Protein AF-A0A2K0WAN9-F1 (afdb_monomer_lite)

Structure (mmCIF, N/CA/C/O backbone):
data_AF-A0A2K0WAN9-F1
#
_entry.id   AF-A0A2K0WAN9-F1
#
loop_
_atom_site.group_PDB
_atom_site.id
_atom_site.type_symbol
_atom_site.label_atom_id
_atom_site.label_alt_id
_atom_site.label_comp_id
_atom_site.label_asym_id
_atom_site.label_entity_id
_atom_site.label_seq_id
_atom_site.pdbx_PDB_ins_code
_atom_site.Cartn_x
_atom_site.Cartn_y
_atom_site.Cartn_z
_atom_site.occupancy
_atom_site.B_iso_or_equiv
_atom_site.auth_seq_id
_atom_site.auth_comp_id
_atom_site.auth_asym_id
_atom_site.auth_atom_id
_atom_site.pdbx_PDB_model_num
ATOM 1 N N . MET A 1 1 ? -29.614 23.435 -4.189 1.00 46.56 1 MET A N 1
ATOM 2 C CA . MET A 1 1 ? -28.588 23.016 -5.167 1.00 46.56 1 MET A CA 1
ATOM 3 C C . MET A 1 1 ? -29.172 21.844 -5.940 1.00 46.56 1 MET A C 1
ATOM 5 O O . MET A 1 1 ? -29.608 20.893 -5.301 1.00 46.56 1 MET A O 1
ATOM 9 N N . ALA A 1 2 ? -29.361 21.981 -7.253 1.00 45.72 2 ALA A N 1
ATOM 10 C CA . ALA A 1 2 ? -30.144 21.031 -8.043 1.00 45.72 2 ALA A CA 1
ATOM 11 C C . ALA A 1 2 ? -29.343 19.739 -8.319 1.00 45.72 2 ALA A C 1
ATOM 13 O O . ALA A 1 2 ? -28.130 19.804 -8.522 1.00 45.72 2 ALA A O 1
ATOM 14 N N . PRO A 1 3 ? -29.991 18.561 -8.367 1.00 55.22 3 PRO A N 1
ATOM 15 C CA . PRO A 1 3 ? -29.319 17.275 -8.600 1.00 55.22 3 PRO A CA 1
ATOM 16 C C . PRO A 1 3 ? -28.603 17.172 -9.965 1.00 55.22 3 PRO A C 1
ATOM 18 O O . PRO A 1 3 ? -27.765 16.292 -10.154 1.00 55.22 3 PRO A O 1
ATOM 21 N N . SER A 1 4 ? -28.878 18.088 -10.901 1.00 55.62 4 SER A N 1
ATOM 22 C CA . SER A 1 4 ? -28.223 18.199 -12.212 1.00 55.62 4 SER A CA 1
ATOM 23 C C . SER A 1 4 ? -26.768 18.687 -12.155 1.00 55.62 4 SER A C 1
ATOM 25 O O . SER A 1 4 ? -25.972 18.335 -13.030 1.00 55.62 4 SER A O 1
ATOM 27 N N . ASP A 1 5 ? -26.393 19.453 -11.127 1.00 53.62 5 ASP A N 1
ATOM 28 C CA . ASP A 1 5 ? -25.057 20.063 -11.037 1.00 53.62 5 ASP A CA 1
ATOM 29 C C . ASP A 1 5 ? -23.992 19.060 -10.567 1.00 53.62 5 ASP A C 1
ATOM 31 O O . ASP A 1 5 ? -22.865 19.055 -11.066 1.00 53.62 5 ASP A O 1
ATOM 35 N N . LEU A 1 6 ? -24.362 18.131 -9.678 1.00 53.59 6 LEU A N 1
ATOM 36 C CA . LEU A 1 6 ? -23.465 17.082 -9.175 1.00 53.59 6 LEU A CA 1
ATOM 37 C C . LEU A 1 6 ? -23.109 16.055 -10.261 1.00 53.59 6 LEU A C 1
ATOM 39 O O . LEU A 1 6 ? -21.948 15.666 -10.397 1.00 53.59 6 LEU A O 1
ATOM 43 N N . ALA A 1 7 ? -24.082 15.644 -11.078 1.00 53.84 7 ALA A N 1
ATOM 44 C CA . ALA A 1 7 ? -23.855 14.689 -12.165 1.00 53.84 7 ALA A CA 1
ATOM 45 C C . ALA A 1 7 ? -22.954 15.264 -13.276 1.00 53.84 7 ALA A C 1
ATOM 47 O O . ALA A 1 7 ? -22.125 14.551 -13.848 1.00 53.84 7 ALA A O 1
ATOM 48 N N . THR A 1 8 ? -23.087 16.562 -13.553 1.00 50.47 8 THR A N 1
ATOM 49 C CA . THR A 1 8 ? -22.289 17.271 -14.561 1.00 50.47 8 THR A CA 1
ATOM 50 C C . THR A 1 8 ? -20.847 17.476 -14.084 1.00 50.47 8 THR A C 1
ATOM 52 O O . THR A 1 8 ? -19.911 17.191 -14.833 1.00 50.47 8 THR A O 1
ATOM 55 N N . ALA A 1 9 ? -20.642 17.844 -12.813 1.00 53.84 9 ALA A N 1
ATOM 56 C CA . ALA A 1 9 ? -19.310 17.974 -12.214 1.00 53.84 9 ALA A CA 1
ATOM 57 C C . ALA A 1 9 ? -18.534 16.638 -12.165 1.00 53.84 9 ALA A C 1
ATOM 59 O O . ALA A 1 9 ? -17.348 16.593 -12.499 1.00 53.84 9 ALA A O 1
ATOM 60 N N . HIS A 1 10 ? -19.205 15.527 -11.830 1.00 52.28 10 HIS A N 1
ATOM 61 C CA . HIS A 1 10 ? -18.598 14.188 -11.850 1.00 52.28 10 HIS A CA 1
ATOM 62 C C . HIS A 1 10 ? -18.235 13.699 -13.263 1.00 52.28 10 HIS A C 1
ATOM 64 O O . HIS A 1 10 ? -17.261 12.961 -13.432 1.00 52.28 10 HIS A O 1
ATOM 70 N N . ARG A 1 11 ? -18.996 14.098 -14.291 1.00 51.25 11 ARG A N 1
ATOM 71 C CA . ARG A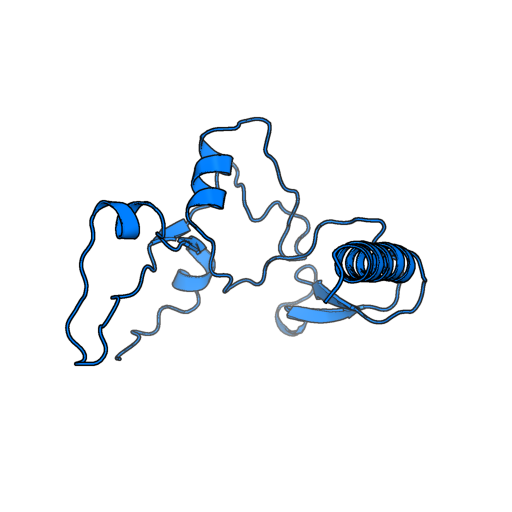 1 11 ? -18.663 13.789 -15.692 1.00 51.25 11 ARG A CA 1
ATOM 72 C C . ARG A 1 11 ? -17.442 14.568 -16.173 1.00 51.25 11 ARG A C 1
ATOM 74 O O . ARG A 1 11 ? -16.574 13.967 -16.801 1.00 51.25 11 ARG A O 1
ATOM 81 N N . PHE A 1 12 ? -17.336 15.855 -15.838 1.00 56.56 12 PHE A N 1
ATOM 82 C CA . PHE A 1 12 ? -16.170 16.668 -16.199 1.00 56.56 12 PHE A CA 1
ATOM 83 C C . PHE A 1 12 ? -14.874 16.140 -15.577 1.00 56.56 12 PHE A C 1
ATOM 85 O O . PHE A 1 12 ? -13.871 16.033 -16.278 1.00 56.56 12 PHE A O 1
ATOM 92 N N . SER A 1 13 ? -14.889 15.743 -14.302 1.00 62.38 13 SER A N 1
ATOM 93 C CA . SER A 1 13 ? -13.684 15.244 -13.625 1.00 62.38 13 SER A CA 1
ATOM 94 C C . SER A 1 13 ? -13.184 13.914 -14.193 1.00 62.38 13 SER A C 1
ATOM 96 O O . SER A 1 13 ? -11.980 13.735 -14.373 1.00 62.38 13 SER A O 1
ATOM 98 N N . ARG A 1 14 ? -14.091 12.993 -14.543 1.00 66.81 14 ARG A N 1
ATOM 99 C CA . ARG A 1 14 ? -13.711 11.707 -15.139 1.00 66.81 14 ARG A CA 1
ATOM 100 C C . ARG A 1 14 ? -13.208 11.872 -16.571 1.00 66.81 14 ARG A C 1
ATOM 102 O O . ARG A 1 14 ? -12.167 11.322 -16.902 1.00 66.81 14 ARG A O 1
ATOM 109 N N . SER A 1 15 ? -13.900 12.652 -17.403 1.00 70.88 15 SER A N 1
ATOM 110 C CA . SER A 1 15 ? -13.474 12.918 -18.785 1.00 70.88 15 SER A CA 1
ATOM 111 C C . SER A 1 15 ? -12.151 13.683 -18.858 1.00 70.88 15 SER A C 1
ATOM 113 O O . SER A 1 15 ? -11.334 13.399 -19.731 1.00 70.88 15 SER A O 1
ATOM 115 N N . LEU A 1 16 ? -11.907 14.607 -17.926 1.00 78.81 16 LEU A N 1
ATOM 116 C CA . LEU A 1 16 ? -10.638 15.322 -17.831 1.00 78.81 16 LEU A CA 1
ATOM 117 C C . LEU A 1 16 ? -9.497 14.395 -17.406 1.00 78.81 16 LEU A C 1
ATOM 119 O O . LEU A 1 16 ? -8.437 14.427 -18.027 1.00 78.81 16 LEU A O 1
ATOM 123 N N . TRP A 1 17 ? -9.714 13.537 -16.403 1.00 74.00 17 TRP A N 1
ATOM 124 C CA . TRP A 1 17 ? -8.691 12.565 -16.018 1.00 74.00 17 TRP A CA 1
ATOM 125 C C . TRP A 1 17 ? -8.353 11.609 -17.145 1.00 74.00 17 TRP A C 1
ATOM 127 O O . TRP A 1 17 ? -7.183 11.393 -17.446 1.00 74.00 17 TRP A O 1
ATOM 137 N N . ASN A 1 18 ? -9.387 11.129 -17.823 1.00 76.25 18 ASN A N 1
ATOM 138 C CA . ASN A 1 18 ? -9.260 10.279 -18.987 1.00 76.25 18 ASN A CA 1
ATOM 139 C C . ASN A 1 18 ? -8.400 10.918 -20.089 1.00 76.25 18 ASN A C 1
ATOM 141 O O . ASN A 1 18 ? -7.551 10.257 -20.679 1.00 76.25 18 ASN A O 1
ATOM 145 N N . LEU A 1 19 ? -8.593 12.215 -20.340 1.00 80.31 19 LEU A N 1
ATOM 146 C CA . LEU A 1 19 ? -7.805 12.969 -21.309 1.00 80.31 19 LEU A CA 1
ATOM 147 C C . LEU A 1 19 ? -6.344 13.116 -20.856 1.00 80.31 19 LEU A C 1
ATOM 149 O O . LEU A 1 19 ? -5.432 12.817 -21.625 1.00 80.31 19 LEU A O 1
ATOM 153 N N . ILE A 1 20 ? -6.115 13.506 -19.599 1.00 77.50 20 ILE A N 1
ATOM 154 C CA . ILE A 1 20 ? -4.770 13.685 -19.029 1.00 77.50 20 ILE A CA 1
ATOM 155 C C . ILE A 1 20 ? -3.960 12.378 -19.055 1.00 77.50 20 ILE A C 1
ATOM 157 O O . ILE A 1 20 ? -2.752 12.416 -19.270 1.00 77.50 20 ILE A O 1
ATOM 161 N N . GLU A 1 21 ? -4.601 11.214 -18.908 1.00 77.00 21 GLU A N 1
ATOM 162 C CA . GLU A 1 21 ? -3.911 9.919 -18.995 1.00 77.00 21 GLU A CA 1
ATOM 163 C C . GLU A 1 21 ? -3.418 9.546 -20.399 1.00 77.00 21 GLU A C 1
ATOM 165 O O . GLU A 1 21 ? -2.566 8.660 -20.512 1.00 77.00 21 GLU A O 1
ATOM 170 N N . THR A 1 22 ? -3.933 10.205 -21.443 1.00 78.12 22 THR A N 1
ATOM 171 C CA . THR A 1 22 ? -3.634 9.914 -22.859 1.00 78.12 22 THR A CA 1
ATOM 172 C C . THR A 1 22 ? -2.740 10.956 -23.530 1.00 78.12 22 THR A C 1
ATOM 174 O O . THR A 1 22 ? -2.160 10.676 -24.579 1.00 78.12 22 THR A O 1
ATOM 177 N N . LEU A 1 23 ? -2.594 12.144 -22.938 1.00 79.44 23 LEU A N 1
ATOM 178 C CA . LEU A 1 23 ? -1.785 13.219 -23.505 1.00 79.44 23 LEU A CA 1
ATOM 179 C C . LEU A 1 23 ? -0.287 13.000 -23.208 1.00 79.44 23 LEU A C 1
ATOM 181 O O . LEU A 1 23 ? 0.102 12.939 -22.037 1.00 79.44 23 LEU A O 1
ATOM 185 N N . PRO A 1 24 ? 0.577 12.900 -24.238 1.00 77.25 24 PRO A N 1
ATOM 186 C CA . PRO A 1 24 ? 2.017 12.769 -24.040 1.00 77.25 24 PRO A CA 1
ATOM 187 C C . PRO A 1 24 ? 2.609 14.056 -23.452 1.00 77.25 24 PRO A C 1
ATOM 189 O O . PRO A 1 24 ? 2.134 15.158 -23.725 1.00 77.25 24 PRO A O 1
ATOM 192 N N . GLY A 1 25 ? 3.669 13.927 -22.653 1.00 74.25 25 GLY A N 1
ATOM 193 C CA . GLY A 1 25 ? 4.406 15.075 -22.116 1.00 74.25 25 GLY A CA 1
ATOM 194 C C . GLY A 1 25 ? 3.808 15.742 -20.872 1.00 74.25 25 GLY A C 1
ATOM 195 O O . GLY A 1 25 ? 4.481 16.593 -20.285 1.00 74.25 25 GLY A O 1
ATOM 196 N N . ILE A 1 26 ? 2.608 15.356 -20.415 1.00 80.06 26 ILE A N 1
ATOM 197 C CA . ILE A 1 26 ? 2.111 15.799 -19.104 1.00 80.06 26 ILE A CA 1
ATOM 198 C C . ILE A 1 26 ? 2.969 15.139 -18.015 1.00 80.06 26 ILE A C 1
ATOM 200 O O . ILE A 1 26 ? 3.038 13.906 -17.966 1.00 80.06 26 ILE A O 1
ATOM 204 N N . PRO A 1 27 ? 3.632 15.926 -17.145 1.00 80.88 27 PRO A N 1
ATOM 205 C CA . PRO A 1 27 ? 4.454 15.369 -16.088 1.00 80.88 27 PRO A CA 1
ATOM 206 C C . PRO A 1 27 ? 3.594 14.624 -15.072 1.00 80.88 27 PRO A C 1
ATOM 208 O O . PRO A 1 27 ? 2.560 15.122 -14.626 1.00 80.88 27 PRO A O 1
ATOM 211 N N . ARG A 1 28 ? 4.065 13.452 -14.664 1.00 80.75 28 ARG A N 1
ATOM 212 C CA . ARG A 1 28 ? 3.480 12.673 -13.576 1.00 80.75 28 ARG A CA 1
ATOM 213 C C . ARG A 1 28 ? 4.571 12.112 -12.683 1.00 80.75 28 ARG A C 1
ATOM 215 O O . ARG A 1 28 ? 5.693 11.910 -13.132 1.00 80.75 28 ARG A O 1
ATOM 222 N N . TRP A 1 29 ? 4.225 11.883 -11.426 1.00 83.19 29 TRP A N 1
ATOM 223 C CA . TRP A 1 29 ? 5.103 11.201 -10.491 1.00 83.19 29 TRP A CA 1
ATOM 224 C C . TRP A 1 29 ? 4.935 9.697 -10.669 1.00 83.19 29 TRP A C 1
ATOM 226 O O . TRP A 1 29 ? 3.826 9.180 -10.528 1.00 83.19 29 TRP A O 1
ATOM 236 N N . GLU A 1 30 ? 6.026 9.021 -11.002 1.00 81.50 30 GLU A N 1
ATOM 237 C CA . GLU A 1 30 ? 6.108 7.562 -11.028 1.00 81.50 30 GLU A CA 1
ATOM 238 C C . GLU A 1 30 ? 7.136 7.115 -10.002 1.00 81.50 30 GLU A C 1
ATOM 240 O O . GLU A 1 30 ? 8.117 7.818 -9.750 1.00 81.50 30 GLU A O 1
ATOM 245 N N . LEU A 1 31 ? 6.883 5.974 -9.371 1.00 81.12 31 LEU A N 1
ATOM 246 C CA . LEU A 1 31 ? 7.880 5.352 -8.522 1.00 81.12 31 LEU A CA 1
ATOM 247 C C . LEU A 1 31 ? 8.804 4.570 -9.460 1.00 81.12 31 LEU A C 1
ATOM 249 O O . LEU A 1 31 ? 8.314 3.791 -10.271 1.00 81.12 31 LEU A O 1
ATOM 253 N N . ASN A 1 32 ? 10.114 4.795 -9.404 1.00 75.31 32 ASN A N 1
ATOM 254 C CA . ASN A 1 32 ? 11.074 4.036 -10.200 1.00 75.31 32 ASN A CA 1
ATOM 255 C C . ASN A 1 32 ? 12.089 3.369 -9.281 1.00 75.31 32 ASN A C 1
ATOM 257 O O . ASN A 1 32 ? 12.946 4.027 -8.697 1.00 75.31 32 ASN A O 1
ATOM 261 N N . ASP A 1 33 ? 11.980 2.047 -9.177 1.00 70.88 33 ASP A N 1
ATOM 262 C CA . ASP A 1 33 ? 12.839 1.223 -8.329 1.00 70.88 33 ASP A CA 1
ATOM 263 C C . ASP A 1 33 ? 13.743 0.285 -9.146 1.00 70.88 33 ASP A C 1
ATOM 265 O O . ASP A 1 33 ? 14.468 -0.534 -8.584 1.00 70.88 33 ASP A O 1
ATOM 269 N N . SER A 1 34 ? 13.732 0.428 -10.475 1.00 67.56 34 SER A N 1
ATOM 270 C CA . SER A 1 34 ? 14.576 -0.341 -11.400 1.00 67.56 34 SER A CA 1
ATOM 271 C C . SER A 1 34 ? 16.015 0.189 -11.517 1.00 67.56 34 SER A C 1
ATOM 273 O O . SER A 1 34 ? 16.848 -0.426 -12.184 1.00 67.56 34 SER A O 1
ATOM 275 N N . LYS A 1 35 ? 16.315 1.334 -10.888 1.00 64.38 35 LYS A N 1
ATOM 276 C CA . LYS A 1 35 ? 17.611 2.029 -10.946 1.00 64.38 35 LYS A CA 1
ATOM 277 C C . LYS A 1 35 ? 18.466 1.755 -9.697 1.00 64.38 35 LYS A C 1
ATOM 279 O O . LYS A 1 35 ? 18.004 1.144 -8.735 1.00 64.38 35 LYS A O 1
ATOM 284 N N . GLU A 1 36 ? 19.733 2.183 -9.726 1.00 70.88 36 GLU A N 1
ATOM 285 C CA . GLU A 1 36 ? 20.656 2.083 -8.582 1.00 70.88 36 GLU A CA 1
ATOM 286 C C . GLU A 1 36 ? 20.046 2.687 -7.302 1.00 70.88 36 GLU A C 1
ATOM 288 O O . GLU A 1 36 ? 19.211 3.582 -7.378 1.00 70.88 36 GLU A O 1
ATOM 293 N N . GLU A 1 37 ? 20.489 2.247 -6.115 1.00 65.06 37 GLU A N 1
ATOM 294 C CA . GLU A 1 37 ? 19.903 2.651 -4.818 1.00 65.06 37 GLU A CA 1
ATOM 295 C C . GLU A 1 37 ? 19.760 4.173 -4.644 1.00 65.06 37 GLU A C 1
ATOM 297 O O . GLU A 1 37 ? 18.799 4.646 -4.045 1.00 65.06 37 GLU A O 1
ATOM 302 N N . LYS A 1 38 ? 20.703 4.939 -5.204 1.00 67.81 38 LYS A N 1
ATOM 303 C CA . LYS A 1 38 ? 20.735 6.409 -5.170 1.00 67.81 38 LYS A CA 1
ATOM 304 C C . LYS A 1 38 ? 19.627 7.081 -5.996 1.00 67.81 38 LYS A C 1
ATOM 306 O O . LYS A 1 38 ? 19.313 8.238 -5.743 1.00 67.81 38 LYS A O 1
ATOM 311 N N . ASP A 1 39 ? 19.068 6.363 -6.967 1.00 66.38 39 ASP A N 1
ATOM 312 C CA . ASP A 1 39 ? 18.086 6.842 -7.943 1.00 66.38 39 ASP A CA 1
ATOM 313 C C . ASP A 1 39 ? 16.689 6.234 -7.707 1.00 66.38 39 ASP A C 1
ATOM 315 O O . ASP A 1 39 ? 15.773 6.467 -8.497 1.00 66.38 39 ASP A O 1
ATOM 319 N N . LYS A 1 40 ? 16.517 5.451 -6.631 1.00 72.50 40 LYS A N 1
ATOM 320 C CA . LYS A 1 40 ? 15.221 4.898 -6.229 1.00 72.50 40 LYS A CA 1
ATOM 321 C C . LYS A 1 40 ? 14.301 5.987 -5.700 1.00 72.50 40 LYS A C 1
ATOM 323 O O . LYS A 1 40 ? 14.697 6.807 -4.871 1.00 72.50 40 LYS A O 1
ATOM 328 N N . GLY A 1 41 ? 13.035 5.928 -6.094 1.00 77.00 41 GLY A N 1
ATOM 329 C CA . GLY A 1 41 ? 11.996 6.783 -5.533 1.00 77.00 41 GLY A CA 1
ATOM 330 C C . GLY A 1 41 ? 11.133 7.462 -6.583 1.00 77.00 41 GLY A C 1
ATOM 331 O O . GLY A 1 41 ? 10.996 6.998 -7.713 1.00 77.00 41 GLY A O 1
ATOM 332 N N . TRP A 1 42 ? 10.471 8.535 -6.160 1.00 84.12 42 TRP A N 1
ATOM 333 C CA . TRP A 1 42 ? 9.546 9.275 -7.005 1.00 84.12 42 TRP A CA 1
ATOM 334 C C . TRP A 1 42 ? 10.312 10.104 -8.029 1.00 84.12 42 TRP A C 1
ATOM 336 O O . TRP A 1 42 ? 11.090 10.985 -7.663 1.00 84.12 42 TRP A O 1
ATOM 346 N N . GLU A 1 43 ? 10.044 9.867 -9.307 1.00 84.00 43 GLU A N 1
ATOM 347 C CA . GLU A 1 43 ? 10.608 10.638 -10.406 1.00 84.00 43 GLU A CA 1
ATOM 348 C C . GLU A 1 43 ? 9.524 11.327 -11.232 1.00 84.00 43 GLU A C 1
ATOM 350 O O . GLU A 1 43 ? 8.391 10.854 -11.362 1.00 84.00 43 GLU A O 1
ATOM 355 N N . LEU A 1 44 ? 9.883 12.480 -11.801 1.00 84.38 44 LEU A N 1
ATOM 356 C CA . LEU A 1 44 ? 9.016 13.197 -12.722 1.00 84.38 44 LEU A CA 1
ATOM 357 C C . LEU A 1 44 ? 9.120 12.563 -14.112 1.00 84.38 44 LEU A C 1
ATOM 359 O O . LEU A 1 44 ? 10.038 12.856 -14.878 1.00 84.38 44 LEU A O 1
ATOM 363 N N . TYR A 1 45 ? 8.147 11.733 -14.459 1.00 79.94 45 TYR A N 1
ATOM 364 C CA . TYR A 1 45 ? 8.071 11.080 -15.754 1.00 79.94 45 TYR A CA 1
ATOM 365 C C . TYR A 1 45 ? 7.246 11.910 -16.749 1.00 79.94 45 TYR A C 1
ATOM 367 O O . TYR A 1 45 ? 6.145 12.373 -16.446 1.00 79.94 45 TYR A O 1
ATOM 375 N N . ARG A 1 46 ? 7.779 12.104 -17.963 1.00 79.44 46 ARG A N 1
ATOM 376 C CA . ARG A 1 46 ? 7.141 12.862 -19.066 1.00 79.44 46 ARG A CA 1
ATOM 377 C C . ARG A 1 46 ? 7.054 12.078 -20.379 1.00 79.44 46 ARG A C 1
ATOM 379 O O . ARG A 1 46 ? 6.768 12.665 -21.418 1.00 79.44 46 ARG A O 1
ATOM 386 N N . GLY A 1 47 ? 7.363 10.784 -20.344 1.00 77.00 47 GLY A N 1
ATOM 387 C CA . GLY A 1 47 ? 7.412 9.936 -21.531 1.00 77.00 47 GLY A CA 1
ATOM 388 C C . GLY A 1 47 ? 6.023 9.533 -22.031 1.00 77.00 47 GLY A C 1
ATOM 389 O O . GLY A 1 47 ? 5.145 10.368 -22.249 1.00 77.00 47 GLY A O 1
ATOM 390 N N . MET A 1 48 ? 5.821 8.232 -22.232 1.00 78.50 48 MET A N 1
ATOM 391 C CA . MET A 1 48 ? 4.579 7.703 -22.797 1.00 78.50 48 MET A CA 1
ATOM 392 C C . MET A 1 48 ? 3.385 7.921 -21.864 1.00 78.50 48 MET A C 1
ATOM 394 O O . MET A 1 48 ? 3.559 7.840 -20.651 1.00 78.50 48 MET A O 1
ATOM 398 N N . PRO A 1 49 ? 2.169 8.166 -22.378 1.00 77.50 49 PRO A N 1
ATOM 399 C CA . PRO A 1 49 ? 0.962 8.245 -21.553 1.00 77.50 49 PRO A CA 1
ATOM 400 C C . PRO A 1 49 ? 0.753 6.983 -20.695 1.00 77.50 49 PRO A C 1
ATOM 402 O O . PRO A 1 49 ? 1.275 5.917 -21.014 1.00 77.50 49 PRO A O 1
ATOM 405 N N . ASN A 1 50 ? 0.002 7.093 -19.594 1.00 74.00 50 ASN A N 1
ATOM 406 C CA . ASN A 1 50 ? -0.192 5.969 -18.665 1.00 74.00 50 ASN A CA 1
ATOM 407 C C . ASN A 1 50 ? -1.147 4.898 -19.215 1.00 74.00 50 ASN A C 1
ATOM 409 O O . ASN A 1 50 ? -1.095 3.762 -18.762 1.00 74.00 50 ASN A O 1
ATOM 413 N N . TRP A 1 51 ? -2.024 5.245 -20.165 1.00 77.44 51 TRP A N 1
ATOM 414 C CA . TRP A 1 51 ? -2.955 4.303 -20.806 1.00 77.44 51 TRP A CA 1
ATOM 415 C C . TRP A 1 51 ? -3.744 3.430 -19.815 1.00 77.44 51 TRP A C 1
ATOM 417 O O . TRP A 1 51 ? -3.854 2.220 -20.010 1.00 77.44 51 TRP A O 1
ATOM 427 N N . TRP A 1 52 ? -4.288 4.016 -18.740 1.00 73.81 52 TRP A N 1
ATOM 428 C CA . TRP A 1 52 ? -5.001 3.268 -17.687 1.00 73.81 52 TRP A CA 1
ATOM 429 C C . TRP A 1 52 ? -4.134 2.279 -16.900 1.00 73.81 52 TRP A C 1
ATOM 431 O O . TRP A 1 52 ? -4.653 1.401 -16.205 1.00 73.81 52 TRP A O 1
ATOM 441 N N . GLY A 1 53 ? -2.813 2.418 -17.000 1.00 72.38 53 GLY A N 1
ATOM 442 C CA . GLY A 1 53 ? -1.830 1.696 -16.212 1.00 72.38 53 GLY A CA 1
ATOM 443 C C . GLY A 1 53 ? -2.076 1.852 -14.715 1.00 72.38 53 GLY A C 1
ATOM 444 O O . GLY A 1 53 ? -2.644 2.839 -14.233 1.00 72.38 53 GLY A O 1
ATOM 445 N N . ARG A 1 54 ? -1.671 0.833 -13.962 1.00 75.38 54 ARG A N 1
ATOM 446 C CA . ARG A 1 54 ? -1.910 0.772 -12.520 1.00 75.38 54 ARG A CA 1
ATOM 447 C C . ARG A 1 54 ? -0.935 1.712 -11.829 1.00 75.38 54 ARG A C 1
ATOM 449 O O . ARG A 1 54 ? 0.233 1.758 -12.185 1.00 75.38 54 ARG A O 1
ATOM 456 N N . ARG A 1 55 ? -1.435 2.485 -10.869 1.00 73.44 55 ARG A N 1
ATOM 457 C CA . ARG A 1 55 ? -0.625 3.471 -10.147 1.00 73.44 55 ARG A CA 1
ATOM 458 C C . ARG A 1 55 ? 0.223 2.797 -9.087 1.00 73.44 55 ARG A C 1
ATOM 460 O O . ARG A 1 55 ? -0.274 1.923 -8.384 1.00 73.44 55 ARG A O 1
ATOM 467 N N . ASP A 1 56 ? 1.458 3.234 -8.923 1.00 76.06 56 ASP A N 1
ATOM 468 C CA . ASP A 1 56 ? 2.298 2.699 -7.862 1.00 76.06 56 ASP A CA 1
ATOM 469 C C . ASP A 1 56 ? 1.769 3.066 -6.480 1.00 76.06 56 ASP A C 1
ATOM 471 O O . ASP A 1 56 ? 1.280 4.170 -6.231 1.00 76.06 56 ASP A O 1
ATOM 475 N N . ILE A 1 57 ? 1.855 2.092 -5.579 1.00 81.50 57 ILE A N 1
ATOM 476 C CA . ILE A 1 57 ? 1.577 2.275 -4.161 1.00 81.50 57 ILE A CA 1
ATOM 477 C C . ILE A 1 57 ? 2.900 2.720 -3.512 1.00 81.50 57 ILE A C 1
ATOM 479 O O . ILE A 1 57 ? 3.940 2.131 -3.800 1.00 81.50 57 ILE A O 1
ATOM 483 N N . PRO A 1 58 ? 2.919 3.771 -2.675 1.00 79.19 58 PRO A N 1
ATOM 484 C CA . PRO A 1 58 ? 4.138 4.156 -1.974 1.00 79.19 58 PRO A CA 1
ATOM 485 C C . PRO A 1 58 ? 4.571 3.069 -0.980 1.00 79.19 58 PRO A C 1
ATOM 487 O O . PRO A 1 58 ? 3.732 2.417 -0.366 1.00 79.19 58 PRO A O 1
ATOM 490 N N . ARG A 1 59 ? 5.882 2.935 -0.737 1.00 76.44 59 ARG A N 1
ATOM 491 C CA . ARG A 1 59 ? 6.448 1.920 0.179 1.00 76.44 59 ARG A CA 1
ATOM 492 C C . ARG A 1 59 ? 5.879 1.993 1.604 1.00 76.44 59 ARG A C 1
ATOM 494 O O . ARG A 1 59 ? 5.648 0.971 2.231 1.00 76.44 59 ARG A O 1
ATOM 501 N N . GLY A 1 60 ? 5.575 3.199 2.082 1.00 78.88 60 GLY A N 1
ATOM 502 C CA . GLY A 1 60 ? 4.930 3.444 3.377 1.00 78.88 60 GLY A CA 1
ATOM 503 C C . GLY A 1 60 ? 3.410 3.569 3.305 1.00 78.88 60 GLY A C 1
ATOM 504 O O . GLY A 1 60 ? 2.814 4.221 4.163 1.00 78.88 60 GLY A O 1
ATOM 505 N N . ALA A 1 61 ? 2.765 3.028 2.271 1.00 85.69 61 ALA A N 1
ATOM 506 C CA . ALA A 1 61 ? 1.319 3.103 2.158 1.00 85.69 61 ALA A CA 1
ATOM 507 C C . ALA A 1 61 ? 0.634 2.397 3.323 1.00 85.69 61 ALA A C 1
ATOM 509 O O . ALA A 1 61 ? 1.085 1.377 3.846 1.00 85.69 61 ALA A O 1
ATOM 510 N N . VAL A 1 62 ? -0.496 2.975 3.688 1.00 90.62 62 VAL A N 1
ATOM 511 C CA . VAL A 1 62 ? -1.380 2.485 4.722 1.00 90.62 62 VAL A CA 1
ATOM 512 C C . VAL A 1 62 ? -2.609 1.920 4.015 1.00 90.62 62 VAL A C 1
ATOM 514 O O . VAL A 1 62 ? -3.309 2.629 3.292 1.00 90.62 62 VAL A O 1
ATOM 517 N N . LEU A 1 63 ? -2.827 0.621 4.165 1.00 91.88 63 LEU A N 1
ATOM 518 C CA . LEU A 1 63 ? -3.804 -0.166 3.427 1.00 91.88 63 LEU A CA 1
ATOM 519 C C . LEU A 1 63 ? -4.992 -0.501 4.326 1.00 91.88 63 LEU A C 1
ATOM 521 O O . LEU A 1 63 ? -4.841 -0.981 5.445 1.00 91.88 63 LEU A O 1
ATOM 525 N N . HIS A 1 64 ? -6.201 -0.276 3.827 1.00 93.31 64 HIS A N 1
ATOM 526 C CA . HIS A 1 64 ? -7.415 -0.593 4.573 1.00 93.31 64 HIS A CA 1
ATOM 527 C C . HIS A 1 64 ? -7.708 -2.102 4.566 1.00 93.31 64 HIS A C 1
ATOM 529 O O . HIS A 1 64 ? -7.465 -2.784 3.566 1.00 93.31 64 HIS A O 1
ATOM 535 N N . ASN A 1 65 ? -8.319 -2.615 5.638 1.00 93.75 65 ASN A N 1
ATOM 536 C CA . ASN A 1 65 ? -8.675 -4.028 5.791 1.00 93.75 65 ASN A CA 1
ATOM 537 C C . ASN A 1 65 ? -9.462 -4.617 4.609 1.00 93.75 65 ASN A C 1
ATOM 539 O O . ASN A 1 65 ? -9.214 -5.744 4.192 1.00 93.75 65 ASN A O 1
ATOM 543 N N . SER A 1 66 ? -10.354 -3.835 3.999 1.00 92.88 66 SER A N 1
ATOM 544 C CA . SER A 1 66 ? -11.128 -4.281 2.832 1.00 92.88 66 SER A CA 1
ATOM 545 C C . SER A 1 66 ? -10.261 -4.700 1.640 1.00 92.88 66 SER A C 1
ATOM 547 O O . SER A 1 66 ? -10.685 -5.539 0.851 1.00 92.88 66 SER A O 1
ATOM 549 N N . LEU A 1 67 ? -9.073 -4.103 1.470 1.00 92.06 67 LEU A N 1
ATOM 550 C CA . LEU A 1 67 ? -8.145 -4.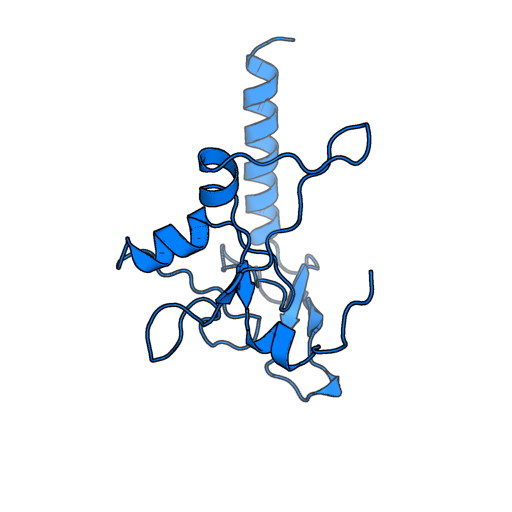505 0.413 1.00 92.06 67 LEU A CA 1
ATOM 551 C C . LEU A 1 67 ? -7.576 -5.892 0.712 1.00 92.06 67 LEU A C 1
ATOM 553 O O . LEU A 1 67 ? -7.627 -6.758 -0.157 1.00 92.06 67 LEU A O 1
ATOM 557 N N . LYS A 1 68 ? -7.088 -6.096 1.940 1.00 91.44 68 LYS A N 1
ATOM 558 C CA . LYS A 1 68 ? -6.522 -7.370 2.390 1.00 91.44 68 LYS A CA 1
ATOM 559 C C . LYS A 1 68 ? -7.546 -8.497 2.295 1.00 91.44 68 LYS A C 1
ATOM 561 O O . LYS A 1 68 ? -7.292 -9.493 1.631 1.00 91.44 68 LYS A O 1
ATOM 566 N N . GLU A 1 69 ? -8.749 -8.279 2.822 1.00 92.94 69 GLU A N 1
ATOM 567 C CA . GLU A 1 69 ? -9.826 -9.267 2.730 1.00 92.94 69 GLU A CA 1
ATOM 568 C C . GLU A 1 69 ? -10.174 -9.627 1.285 1.00 92.94 69 GLU A C 1
ATOM 570 O O . GLU A 1 69 ? -10.478 -10.778 0.986 1.00 92.94 69 GLU A O 1
ATOM 575 N N . ARG A 1 70 ? -10.156 -8.651 0.372 1.00 93.44 70 ARG A N 1
ATOM 576 C CA . ARG A 1 70 ? -10.458 -8.912 -1.035 1.00 93.44 70 ARG A CA 1
ATOM 577 C C . ARG A 1 70 ? -9.350 -9.706 -1.718 1.00 93.44 70 ARG A C 1
ATOM 579 O O . ARG A 1 70 ? -9.668 -10.564 -2.532 1.00 93.44 70 ARG A O 1
ATOM 586 N N . LEU A 1 71 ? -8.088 -9.422 -1.400 1.00 92.19 71 LEU A N 1
ATOM 587 C CA . LEU A 1 71 ? -6.939 -10.184 -1.896 1.00 92.19 71 LEU A CA 1
ATOM 588 C C . LEU A 1 71 ? -6.984 -11.641 -1.413 1.00 92.19 71 LEU A C 1
ATOM 590 O O . LEU A 1 71 ? -6.679 -12.538 -2.186 1.00 92.19 71 LEU A O 1
ATOM 594 N N . GLU A 1 72 ? -7.412 -11.872 -0.170 1.00 90.88 72 GLU A N 1
ATOM 595 C CA . GLU A 1 72 ? -7.497 -13.210 0.431 1.00 90.88 72 GLU A CA 1
ATOM 596 C C . GLU A 1 72 ? -8.735 -14.007 -0.016 1.00 90.88 72 GLU A C 1
ATOM 598 O O . GLU A 1 72 ? -8.657 -15.220 -0.181 1.00 90.88 72 GLU A O 1
ATOM 603 N N . LYS A 1 73 ? -9.893 -13.352 -0.188 1.00 93.06 73 LYS A N 1
ATOM 604 C CA . LYS A 1 73 ? -11.177 -14.032 -0.461 1.00 93.06 73 LYS A CA 1
ATOM 605 C C . LYS A 1 73 ? -11.509 -14.167 -1.947 1.00 93.06 73 LYS A C 1
ATOM 607 O O . LYS A 1 73 ? -12.403 -14.935 -2.294 1.00 93.06 73 LYS A O 1
ATOM 612 N N . VAL A 1 74 ? -10.892 -13.365 -2.817 1.00 92.44 74 VAL A N 1
ATOM 613 C CA . VAL A 1 74 ? -11.244 -13.296 -4.242 1.00 92.44 74 VAL A CA 1
ATOM 614 C C . VAL A 1 74 ? -10.024 -13.632 -5.093 1.00 92.44 74 VAL A C 1
ATOM 616 O O . VAL A 1 74 ? -9.260 -12.747 -5.466 1.00 92.44 74 VAL A O 1
ATOM 619 N N . ASP A 1 75 ? -9.891 -14.898 -5.488 1.00 86.81 75 ASP A N 1
ATOM 620 C CA . ASP A 1 75 ? -8.742 -15.404 -6.265 1.00 86.81 75 ASP A CA 1
ATOM 621 C C . ASP A 1 75 ? -8.506 -14.672 -7.598 1.00 86.81 75 ASP A C 1
ATOM 623 O O . ASP A 1 75 ? -7.378 -14.583 -8.100 1.00 86.81 75 ASP A O 1
ATOM 627 N N . SER A 1 76 ? -9.583 -14.143 -8.189 1.00 88.56 76 SER A N 1
ATOM 628 C CA . SER A 1 76 ? -9.554 -13.374 -9.436 1.00 88.56 76 SER A CA 1
ATOM 629 C C . SER A 1 76 ? -9.123 -11.916 -9.243 1.00 88.56 76 SER A C 1
ATOM 631 O O . SER A 1 76 ? -8.827 -11.222 -10.218 1.00 88.56 76 SER A O 1
ATOM 633 N N . TYR A 1 77 ? -9.064 -11.425 -8.002 1.00 88.50 77 TYR A N 1
ATOM 634 C CA . TYR A 1 77 ? -8.677 -10.056 -7.702 1.00 88.50 77 TYR A CA 1
ATOM 635 C C . TYR A 1 77 ? -7.153 -9.922 -7.627 1.00 88.50 77 TYR A C 1
ATOM 637 O O . TYR A 1 77 ? -6.539 -10.051 -6.571 1.00 88.50 77 TYR A O 1
ATOM 645 N N . ARG A 1 78 ? -6.537 -9.624 -8.777 1.00 83.50 78 ARG A N 1
ATOM 646 C CA . ARG A 1 78 ? -5.078 -9.495 -8.928 1.00 83.50 78 ARG A CA 1
ATOM 647 C C . ARG A 1 78 ? -4.684 -8.119 -9.470 1.00 83.50 78 ARG A C 1
ATOM 649 O O . ARG A 1 78 ? -4.529 -7.942 -10.686 1.00 83.50 78 ARG A O 1
ATOM 656 N N . PRO A 1 79 ? -4.560 -7.105 -8.596 1.00 85.31 79 PRO A N 1
ATOM 657 C CA . PRO A 1 79 ? -3.971 -5.828 -8.974 1.00 85.31 79 PRO A CA 1
ATOM 658 C C . PRO A 1 79 ? -2.512 -6.051 -9.424 1.00 85.31 79 PRO A C 1
ATOM 660 O O . PRO A 1 79 ? -1.842 -6.935 -8.912 1.00 85.31 79 PRO A O 1
ATOM 663 N N . LEU A 1 80 ? -2.023 -5.261 -10.385 1.00 81.44 80 LEU A N 1
ATOM 664 C CA . LEU A 1 80 ? -0.648 -5.334 -10.922 1.00 81.44 80 LEU A CA 1
ATOM 665 C C . LEU A 1 80 ? 0.085 -4.052 -10.509 1.00 81.44 80 LEU A C 1
ATOM 667 O O . LEU A 1 80 ? 0.845 -3.483 -11.281 1.00 81.44 80 LEU A O 1
ATOM 671 N N . ASN A 1 81 ? -0.254 -3.515 -9.339 1.00 84.19 81 ASN A N 1
ATOM 672 C CA . ASN A 1 81 ? 0.551 -2.479 -8.712 1.00 84.19 81 ASN A CA 1
ATOM 673 C C . ASN A 1 81 ? 1.893 -3.131 -8.360 1.00 84.19 81 ASN A C 1
ATOM 675 O O . ASN A 1 81 ? 1.891 -4.258 -7.858 1.00 84.19 81 ASN A O 1
ATOM 679 N N . ASN A 1 82 ? 3.009 -2.470 -8.663 1.00 78.88 82 ASN A N 1
ATOM 680 C CA . ASN A 1 82 ? 4.328 -3.103 -8.603 1.00 78.88 82 ASN A CA 1
ATOM 681 C C . ASN A 1 82 ? 5.425 -2.242 -7.953 1.00 78.88 82 ASN A C 1
ATOM 683 O O . ASN A 1 82 ? 6.611 -2.536 -8.089 1.00 78.88 82 ASN A O 1
ATOM 687 N N . HIS A 1 83 ? 5.036 -1.183 -7.235 1.00 75.56 83 HIS A N 1
ATOM 688 C CA . HIS A 1 83 ? 5.957 -0.236 -6.589 1.00 75.56 83 HIS A CA 1
ATOM 689 C C . HIS A 1 83 ? 7.055 0.288 -7.541 1.00 75.56 83 HIS A C 1
ATOM 691 O O . HIS A 1 83 ? 8.168 0.554 -7.104 1.00 75.56 83 HIS A O 1
ATOM 697 N N . GLY A 1 84 ? 6.802 0.386 -8.848 1.00 70.19 84 GLY A N 1
ATOM 698 C CA . GLY A 1 84 ? 7.828 0.825 -9.795 1.00 70.19 84 GLY A CA 1
ATOM 699 C C . GLY A 1 84 ? 8.973 -0.164 -10.044 1.00 70.19 84 GLY A C 1
ATOM 700 O O . GLY A 1 84 ? 9.941 0.181 -10.722 1.00 70.19 84 GLY A O 1
ATOM 701 N N . SER A 1 85 ? 8.895 -1.379 -9.488 1.00 68.62 85 SER A N 1
ATOM 702 C CA . SER A 1 85 ? 9.919 -2.433 -9.598 1.00 68.62 85 SER A CA 1
ATOM 703 C C . SER A 1 85 ? 9.629 -3.459 -10.697 1.00 68.62 85 SER A C 1
ATOM 705 O O . SER A 1 85 ? 10.482 -4.278 -11.022 1.00 68.62 85 SER A O 1
ATOM 707 N N . GLY A 1 86 ? 8.424 -3.434 -11.274 1.00 68.00 86 GLY A N 1
ATOM 708 C CA . GLY A 1 86 ? 7.963 -4.443 -12.233 1.00 68.00 86 GLY A CA 1
ATOM 709 C C . GLY A 1 86 ? 7.299 -5.664 -11.586 1.00 68.00 86 GLY A C 1
ATOM 710 O O . GLY A 1 86 ? 6.405 -6.246 -12.199 1.00 68.00 86 GLY A O 1
ATOM 711 N N . GLU A 1 87 ? 7.638 -5.983 -10.335 1.00 71.38 87 GLU A N 1
ATOM 712 C CA . GLU A 1 87 ? 7.118 -7.133 -9.580 1.00 71.38 87 GLU A CA 1
ATOM 713 C C . GLU A 1 87 ? 5.834 -6.797 -8.802 1.00 71.38 87 GLU A C 1
ATOM 715 O O . GLU A 1 87 ? 5.749 -5.721 -8.210 1.00 71.38 87 GLU A O 1
ATOM 720 N N . PRO A 1 88 ? 4.820 -7.683 -8.747 1.00 75.56 88 PRO A N 1
ATOM 721 C CA . PRO A 1 88 ? 3.583 -7.402 -8.021 1.00 75.56 88 PRO A CA 1
ATOM 722 C C . PRO A 1 88 ? 3.875 -7.080 -6.548 1.00 75.56 88 PRO A C 1
ATOM 724 O O . PRO A 1 88 ? 4.489 -7.872 -5.848 1.00 75.56 88 PRO A O 1
ATOM 727 N N . CYS A 1 89 ? 3.412 -5.930 -6.051 1.00 81.00 89 CYS A N 1
ATOM 728 C CA . CYS A 1 89 ? 3.698 -5.517 -4.671 1.00 81.00 89 CYS A CA 1
ATOM 729 C C . CYS A 1 89 ? 2.675 -6.045 -3.656 1.00 81.00 89 CYS A C 1
ATOM 731 O O . CYS A 1 89 ? 2.966 -6.160 -2.473 1.00 81.00 89 CYS A O 1
ATOM 733 N N . LEU A 1 90 ? 1.465 -6.382 -4.111 1.00 88.38 90 LEU A N 1
ATOM 734 C CA . LEU A 1 90 ? 0.395 -6.922 -3.261 1.00 88.38 90 LEU A CA 1
ATOM 735 C C . LEU A 1 90 ? 0.412 -8.454 -3.171 1.00 88.38 90 LEU A C 1
ATOM 737 O O . LEU A 1 90 ? -0.355 -9.022 -2.395 1.00 88.38 90 LEU A O 1
ATOM 741 N N . TRP A 1 91 ? 1.262 -9.109 -3.962 1.00 85.69 91 TRP A N 1
ATOM 742 C CA . TRP A 1 91 ? 1.383 -10.561 -4.039 1.00 85.69 91 TRP A CA 1
ATOM 743 C C . TRP A 1 91 ? 2.853 -10.969 -4.022 1.00 85.69 91 TRP A C 1
ATOM 745 O O . TRP A 1 91 ? 3.695 -10.273 -4.567 1.00 85.69 91 TRP A O 1
ATOM 755 N N . ASN A 1 92 ? 3.156 -12.123 -3.446 1.00 81.62 92 ASN A N 1
ATOM 756 C CA . ASN A 1 92 ? 4.470 -12.753 -3.497 1.00 81.62 92 ASN A CA 1
ATOM 757 C C . ASN A 1 92 ? 4.329 -14.215 -3.962 1.00 81.62 92 ASN A C 1
ATOM 759 O O . ASN A 1 92 ? 3.235 -14.689 -4.279 1.00 81.62 92 ASN A O 1
ATOM 763 N N . SER A 1 93 ? 5.433 -14.965 -3.982 1.00 77.19 93 SER A N 1
ATOM 764 C CA . SER A 1 93 ? 5.435 -16.388 -4.360 1.00 77.19 93 SER A CA 1
ATOM 765 C C . SER A 1 93 ? 4.572 -17.286 -3.460 1.00 77.19 93 SER A C 1
ATOM 767 O O . SER A 1 93 ? 4.295 -18.426 -3.828 1.00 77.19 93 SER A O 1
ATOM 769 N N . LYS A 1 94 ? 4.138 -16.786 -2.297 1.00 81.00 94 LYS A N 1
ATOM 770 C CA . LYS A 1 94 ? 3.317 -17.493 -1.307 1.00 81.00 94 LYS A CA 1
ATOM 771 C C . LYS A 1 94 ? 1.848 -17.048 -1.300 1.00 81.00 94 LYS A C 1
ATOM 773 O O . LYS A 1 94 ? 1.070 -17.614 -0.539 1.00 81.00 94 LYS A O 1
ATOM 778 N N . GLY A 1 95 ? 1.451 -16.079 -2.130 1.00 85.50 95 GLY A N 1
ATOM 779 C CA . GLY A 1 95 ? 0.088 -15.544 -2.167 1.00 85.50 95 GLY A CA 1
ATOM 780 C C . GLY A 1 95 ? 0.056 -14.041 -1.914 1.00 85.50 95 GLY A C 1
ATOM 781 O O . GLY A 1 95 ? 0.757 -13.294 -2.589 1.00 85.50 95 GLY A O 1
ATOM 782 N N . VAL A 1 96 ? -0.783 -13.588 -0.981 1.00 88.06 96 VAL A N 1
ATOM 783 C CA . VAL A 1 96 ? -0.854 -12.171 -0.588 1.00 88.06 96 VAL A CA 1
ATOM 784 C C . VAL A 1 96 ? 0.461 -11.759 0.079 1.00 88.06 96 VAL A C 1
ATOM 786 O O . VAL A 1 96 ? 1.026 -12.522 0.860 1.00 88.06 96 VAL A O 1
ATOM 789 N N . ALA A 1 97 ? 0.957 -10.564 -0.247 1.00 88.31 97 ALA A N 1
ATOM 790 C CA . ALA A 1 97 ? 2.182 -10.032 0.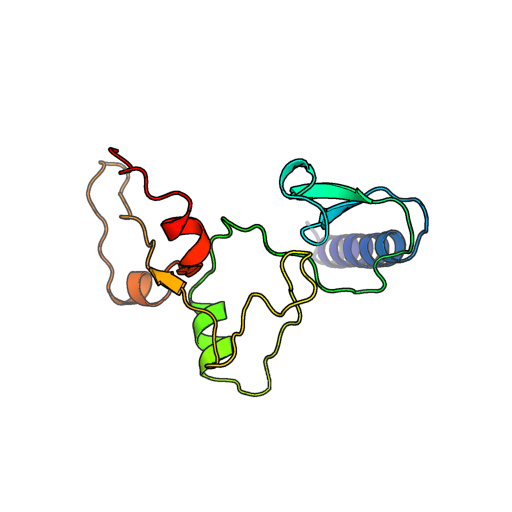340 1.00 88.31 97 ALA A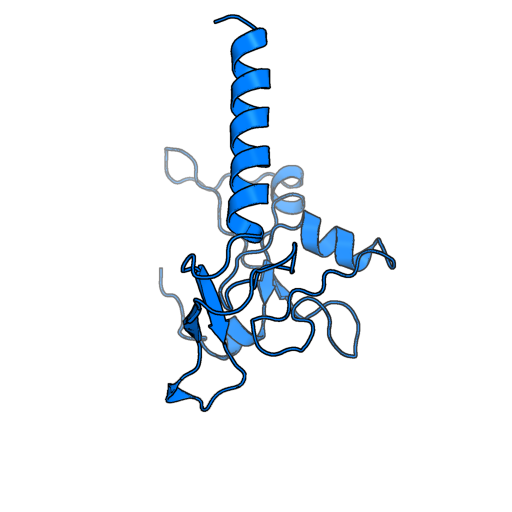 CA 1
ATOM 791 C C . ALA A 1 97 ? 2.085 -9.908 1.872 1.00 88.31 97 ALA A C 1
ATOM 793 O O . ALA A 1 97 ? 1.009 -9.667 2.424 1.00 88.31 97 ALA A O 1
ATOM 794 N N . ASP A 1 98 ? 3.227 -10.038 2.550 1.00 89.50 98 ASP A N 1
ATOM 795 C CA . ASP A 1 98 ? 3.302 -9.956 4.008 1.00 89.50 98 ASP A CA 1
ATOM 796 C C . ASP A 1 98 ? 2.977 -8.529 4.488 1.00 89.50 98 ASP A C 1
ATOM 798 O O . ASP A 1 98 ? 3.598 -7.545 4.073 1.00 89.50 98 ASP A O 1
ATOM 802 N N . MET A 1 99 ? 1.970 -8.414 5.360 1.00 90.50 99 MET A N 1
ATOM 803 C CA . MET A 1 99 ? 1.464 -7.139 5.875 1.00 90.50 99 MET A CA 1
ATOM 804 C C . MET A 1 99 ? 1.272 -7.183 7.390 1.00 90.50 99 MET A C 1
ATOM 806 O O . MET A 1 99 ? 0.633 -8.097 7.922 1.00 90.50 99 MET A O 1
ATOM 810 N N . ARG A 1 100 ? 1.719 -6.120 8.056 1.00 90.06 100 ARG A N 1
ATOM 811 C CA . ARG A 1 100 ? 1.613 -5.897 9.495 1.00 90.06 100 ARG A CA 1
ATOM 812 C C . ARG A 1 100 ? 0.378 -5.086 9.859 1.00 90.06 100 ARG A C 1
ATOM 814 O O . ARG A 1 100 ? 0.042 -4.141 9.149 1.00 90.06 100 ARG A O 1
ATOM 821 N N . ASP A 1 101 ? -0.269 -5.429 10.973 1.00 91.06 101 ASP A N 1
ATOM 822 C CA . ASP A 1 101 ? -1.327 -4.604 11.572 1.00 91.06 101 ASP A CA 1
ATOM 823 C C . ASP A 1 101 ? -0.698 -3.375 12.244 1.00 91.06 101 ASP A C 1
ATOM 825 O O . ASP A 1 101 ? 0.199 -3.500 13.083 1.00 91.06 101 ASP A O 1
ATOM 829 N N . VAL A 1 102 ? -1.154 -2.192 11.842 1.00 88.56 102 VAL A N 1
ATOM 830 C CA . VAL A 1 102 ? -0.659 -0.883 12.298 1.00 88.56 102 VAL A CA 1
ATOM 831 C C . VAL A 1 102 ? -1.792 0.012 12.777 1.00 88.56 102 VAL A C 1
ATOM 833 O O . VAL A 1 102 ? -1.689 1.240 12.771 1.00 88.56 102 VAL A O 1
ATOM 836 N N . THR A 1 103 ? -2.907 -0.608 13.153 1.00 87.50 103 THR A N 1
ATOM 837 C CA . THR A 1 103 ? -4.090 0.095 13.637 1.00 87.50 103 THR A CA 1
ATOM 838 C C . THR A 1 103 ? -3.735 0.940 14.861 1.00 87.50 103 THR A C 1
ATOM 840 O O . THR A 1 103 ? -3.088 0.475 15.799 1.00 87.50 103 THR A O 1
ATOM 843 N N . TYR A 1 104 ? -4.146 2.206 14.837 1.00 83.88 104 TYR A N 1
ATOM 844 C CA . TYR A 1 104 ? -3.905 3.154 15.920 1.00 83.88 104 TYR A CA 1
ATOM 845 C C . TYR A 1 104 ? -5.057 3.162 16.929 1.00 83.88 104 TYR A C 1
ATOM 847 O O . TYR A 1 104 ? -6.195 2.813 16.610 1.00 83.88 104 TYR A O 1
ATOM 855 N N . GLN A 1 105 ? -4.761 3.617 18.148 1.00 87.38 105 GLN A N 1
ATOM 856 C CA . GLN A 1 105 ? -5.773 3.835 19.177 1.00 87.38 105 GLN A CA 1
ATOM 857 C C . GLN A 1 105 ? -6.676 5.003 18.785 1.00 87.38 105 GLN A C 1
ATOM 859 O O . GLN A 1 105 ? -6.212 6.105 18.484 1.00 87.38 105 GLN A O 1
ATOM 864 N N . ARG A 1 106 ? -7.985 4.768 18.800 1.00 88.75 106 ARG A N 1
ATOM 865 C CA . ARG A 1 106 ? -8.976 5.828 18.626 1.00 88.75 106 ARG A CA 1
ATOM 866 C C . ARG A 1 106 ? -9.168 6.540 19.956 1.00 88.75 106 ARG A C 1
ATOM 868 O O . ARG A 1 106 ? -9.513 5.884 20.931 1.00 88.75 106 ARG A O 1
ATOM 875 N N . LEU A 1 107 ? -9.004 7.857 19.983 1.00 90.44 107 LEU A N 1
ATOM 876 C CA . LEU A 1 107 ? -9.238 8.678 21.171 1.00 90.44 107 LEU A CA 1
ATOM 877 C C . LEU A 1 107 ? -10.496 9.536 20.989 1.00 90.44 107 LEU A C 1
ATOM 879 O O . LEU A 1 107 ? -10.808 9.954 19.871 1.00 90.44 107 LEU A O 1
ATOM 883 N N . ASP A 1 108 ? -11.223 9.785 22.073 1.00 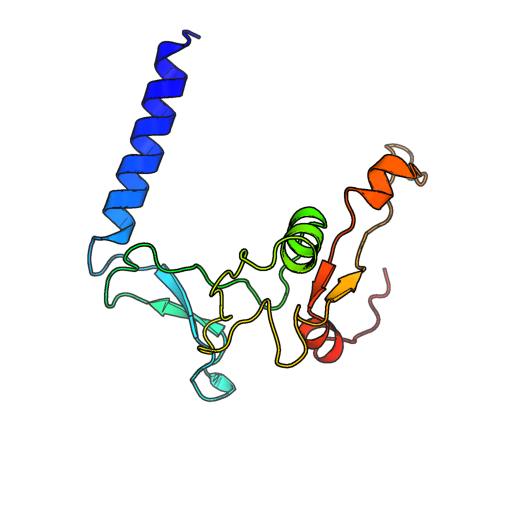89.00 108 ASP A N 1
ATOM 884 C CA . ASP A 1 108 ? -12.312 10.760 22.104 1.00 89.00 108 ASP A CA 1
ATOM 885 C C . ASP A 1 108 ? -11.799 12.196 22.321 1.00 89.00 108 ASP A C 1
ATOM 887 O O . ASP A 1 108 ? -10.597 12.455 22.389 1.00 89.00 108 ASP A O 1
ATOM 891 N N . GLN A 1 109 ? -12.723 13.156 22.434 1.00 89.50 109 GLN A N 1
ATOM 892 C CA . GLN A 1 109 ? -12.390 14.569 22.668 1.00 89.50 109 GLN A CA 1
ATOM 893 C C . GLN A 1 109 ? -11.681 14.816 24.011 1.00 89.50 109 GLN A C 1
ATOM 895 O O . GLN A 1 109 ? -11.054 15.857 24.180 1.00 89.50 109 GLN A O 1
ATOM 900 N N . SER A 1 110 ? -11.780 13.877 24.955 1.00 89.31 110 SER A N 1
ATOM 901 C CA . SER A 1 110 ? -11.127 13.925 26.265 1.00 89.31 110 SER A CA 1
ATOM 902 C C . SER A 1 110 ? -9.786 13.181 26.300 1.00 89.31 110 SER A C 1
ATOM 904 O O . SER A 1 110 ? -9.093 13.218 27.315 1.00 89.31 110 SER A O 1
ATOM 906 N N . GLY A 1 111 ? -9.391 12.540 25.193 1.00 87.31 111 GLY A N 1
ATOM 907 C CA . GLY A 1 111 ? -8.185 11.720 25.110 1.00 87.31 111 GLY A CA 1
ATOM 908 C C . GLY A 1 111 ? -8.365 10.294 25.638 1.00 87.31 111 GLY A C 1
ATOM 909 O O . GLY A 1 111 ? -7.377 9.579 25.787 1.00 87.31 111 GLY A O 1
ATOM 910 N N . GLN A 1 112 ? -9.596 9.859 25.916 1.00 88.56 112 GLN A N 1
ATOM 911 C CA . GLN A 1 112 ? -9.885 8.497 26.353 1.00 88.56 112 GLN A CA 1
ATOM 912 C C . GLN A 1 112 ? -10.018 7.555 25.150 1.00 88.56 112 GLN A C 1
ATOM 914 O O . GLN A 1 112 ? -10.608 7.899 24.126 1.00 88.56 112 GLN A O 1
ATOM 919 N N . GLU A 1 113 ? -9.474 6.342 25.274 1.00 90.31 113 GLU A N 1
ATOM 920 C CA . GLU A 1 113 ? -9.536 5.328 24.221 1.00 90.31 113 GLU A CA 1
ATOM 921 C C . GLU A 1 113 ? -10.981 4.863 23.964 1.00 90.31 113 GLU A C 1
ATOM 923 O O . GLU A 1 113 ? -11.663 4.354 24.858 1.00 90.31 113 GLU A O 1
ATOM 928 N N . ILE A 1 114 ? -11.431 4.984 22.714 1.00 90.00 114 ILE A N 1
ATOM 929 C CA . ILE A 1 114 ? -12.715 4.471 22.243 1.00 90.00 114 ILE A CA 1
ATOM 930 C C . ILE A 1 114 ? -12.509 3.074 21.663 1.00 90.00 114 ILE A C 1
ATOM 932 O O . ILE A 1 114 ? -11.962 2.936 20.568 1.00 90.00 114 ILE A O 1
ATOM 936 N N . LYS A 1 115 ? -13.038 2.054 22.344 1.00 88.38 115 LYS A N 1
ATOM 937 C CA . LYS A 1 115 ? -13.028 0.660 21.876 1.00 88.38 115 LYS A CA 1
ATOM 938 C C . LYS A 1 115 ? -14.358 0.281 21.251 1.00 88.38 115 LYS A C 1
ATOM 940 O O . LYS A 1 115 ? -15.414 0.502 21.842 1.00 88.38 115 LYS A O 1
ATOM 945 N N . SER A 1 116 ? -14.320 -0.330 20.074 1.00 90.12 116 SER A N 1
ATOM 946 C CA . SER A 1 116 ? -15.507 -0.893 19.437 1.00 90.12 116 SER A CA 1
ATOM 947 C C . SER A 1 116 ? -15.102 -2.104 18.614 1.00 90.12 116 SER A C 1
ATOM 949 O O . SER A 1 116 ? -14.565 -1.965 17.525 1.00 90.12 116 SER A O 1
ATOM 951 N N . ALA A 1 117 ? -15.405 -3.305 19.115 1.00 87.94 117 ALA A N 1
ATOM 952 C CA . ALA A 1 117 ? -14.966 -4.554 18.490 1.00 87.94 117 ALA A CA 1
ATOM 953 C C . ALA A 1 117 ? -15.362 -4.662 17.005 1.00 87.94 117 ALA A C 1
ATOM 955 O O . ALA A 1 117 ? -14.550 -5.067 16.175 1.00 87.94 117 ALA A O 1
ATOM 956 N N . GLU A 1 118 ? -16.589 -4.262 16.660 1.00 90.00 118 GLU A N 1
ATOM 957 C CA . GLU A 1 118 ? -17.061 -4.264 15.273 1.00 90.00 118 GLU A CA 1
ATOM 958 C C . GLU A 1 118 ? -16.292 -3.252 14.414 1.00 90.00 118 GLU A C 1
ATOM 960 O O . GLU A 1 118 ? -15.804 -3.585 13.330 1.00 90.00 118 GLU A O 1
ATOM 965 N N . TRP A 1 119 ? -16.143 -2.018 14.905 1.00 88.50 119 TRP A N 1
ATOM 966 C CA . TRP A 1 119 ? -15.433 -0.976 14.174 1.00 88.50 119 TRP A CA 1
ATOM 967 C C . TRP A 1 119 ? -13.960 -1.326 13.983 1.00 88.50 119 TRP A C 1
ATOM 969 O O . TRP A 1 119 ? -13.454 -1.217 12.867 1.00 88.50 119 TRP A O 1
ATOM 979 N N . ASP A 1 120 ? -13.297 -1.741 15.058 1.00 88.56 120 ASP A N 1
ATOM 980 C CA . ASP A 1 120 ? -11.865 -2.013 15.114 1.00 88.56 120 ASP A CA 1
ATOM 981 C C . ASP A 1 120 ? -11.520 -3.225 14.248 1.00 88.56 120 ASP A C 1
ATOM 983 O O . ASP A 1 120 ? -10.505 -3.221 13.559 1.00 88.56 120 ASP A O 1
ATOM 987 N N . SER A 1 121 ? -12.405 -4.227 14.181 1.00 87.50 121 SER A N 1
ATOM 988 C CA . SER A 1 121 ? -12.248 -5.341 13.244 1.00 87.50 121 SER A CA 1
ATOM 989 C C . SER A 1 121 ? -12.377 -4.898 11.787 1.00 87.50 121 SER A C 1
ATOM 991 O O . SER A 1 121 ? -11.660 -5.404 10.926 1.00 87.50 121 SER A O 1
ATOM 993 N N . ARG A 1 122 ? -13.299 -3.979 11.483 1.00 88.75 122 ARG A N 1
ATOM 994 C CA . ARG A 1 122 ? -13.566 -3.545 10.106 1.00 88.75 122 ARG A CA 1
ATOM 995 C C . ARG A 1 122 ? -12.524 -2.565 9.579 1.00 88.75 122 ARG A C 1
ATOM 997 O O . ARG A 1 122 ? -12.186 -2.627 8.399 1.00 88.75 122 ARG A O 1
ATOM 1004 N N . HIS A 1 123 ? -12.042 -1.674 10.434 1.00 88.31 123 HIS A N 1
ATOM 1005 C CA . HIS A 1 123 ? -11.150 -0.574 10.073 1.00 88.31 123 HIS A CA 1
ATOM 1006 C C . HIS A 1 123 ? -9.710 -0.851 10.479 1.00 88.31 123 HIS A C 1
ATOM 1008 O O . HIS A 1 123 ? -8.954 0.085 10.736 1.00 88.31 123 HIS A O 1
ATOM 1014 N N . LYS A 1 124 ? -9.324 -2.132 10.509 1.00 92.38 124 LYS A N 1
ATOM 1015 C CA . LYS A 1 124 ? -7.919 -2.492 10.621 1.00 92.38 124 LYS A CA 1
ATOM 1016 C C . LYS A 1 124 ? -7.122 -1.859 9.502 1.00 92.38 124 LYS A C 1
ATOM 1018 O O . LYS A 1 124 ? -7.580 -1.711 8.360 1.00 92.38 124 LYS A O 1
ATOM 1023 N N . ILE A 1 125 ? -5.906 -1.512 9.859 1.00 92.88 125 ILE A N 1
ATOM 1024 C CA . ILE A 1 125 ? -4.983 -0.848 8.979 1.00 92.88 125 ILE A CA 1
ATOM 1025 C C . ILE A 1 125 ? -3.750 -1.721 8.841 1.00 92.88 125 ILE A C 1
ATOM 1027 O O . ILE A 1 125 ? -3.198 -2.206 9.824 1.00 92.88 125 ILE A O 1
ATOM 1031 N N . TRP A 1 126 ? -3.325 -1.900 7.601 1.00 92.12 126 TRP A N 1
ATOM 1032 C CA . TRP A 1 126 ? -2.228 -2.765 7.223 1.00 92.12 126 TRP A CA 1
ATOM 1033 C C . TRP A 1 126 ? -1.129 -1.959 6.545 1.00 92.12 126 TRP A C 1
ATOM 1035 O O . TRP A 1 126 ? -1.400 -0.985 5.849 1.00 92.12 126 TRP A O 1
ATOM 1045 N N . GLN A 1 127 ? 0.116 -2.369 6.709 1.00 90.88 127 GLN A N 1
ATOM 1046 C CA . GLN A 1 127 ? 1.250 -1.818 5.969 1.00 90.88 127 GLN A CA 1
ATOM 1047 C C . GLN A 1 127 ? 2.233 -2.950 5.678 1.00 90.88 127 GLN A C 1
ATOM 1049 O O . GLN A 1 127 ? 2.265 -3.942 6.404 1.00 90.88 127 GLN A O 1
ATOM 1054 N N . PHE A 1 128 ? 2.983 -2.847 4.584 1.00 88.19 128 PHE A N 1
ATOM 1055 C CA . PHE A 1 128 ? 3.904 -3.907 4.186 1.00 88.19 128 PHE A CA 1
ATOM 1056 C C . PHE A 1 128 ? 5.032 -4.102 5.213 1.00 88.19 128 PHE A C 1
ATOM 1058 O O . PHE A 1 128 ? 5.529 -3.138 5.804 1.00 88.19 128 PHE A O 1
ATOM 1065 N N . GLU A 1 129 ? 5.410 -5.360 5.453 1.00 83.69 129 GLU A N 1
ATOM 1066 C CA . GLU A 1 129 ? 6.419 -5.705 6.467 1.00 83.69 129 GLU A CA 1
ATOM 1067 C C . GLU A 1 129 ? 7.829 -5.239 6.065 1.00 83.69 129 GLU A C 1
ATOM 1069 O O . GLU A 1 129 ? 8.625 -4.862 6.922 1.00 83.69 129 GLU A O 1
ATOM 1074 N N . ASP A 1 130 ? 8.136 -5.202 4.767 1.00 76.81 130 ASP A N 1
ATOM 1075 C CA . ASP A 1 130 ? 9.421 -4.738 4.229 1.00 76.81 130 ASP A CA 1
ATOM 1076 C C . ASP A 1 130 ? 9.714 -3.274 4.595 1.00 76.81 130 ASP A C 1
ATOM 1078 O O . ASP A 1 130 ? 10.826 -2.950 5.015 1.00 76.81 130 ASP A O 1
ATOM 1082 N N . PHE A 1 131 ? 8.702 -2.406 4.531 1.00 72.94 131 PHE A N 1
ATOM 1083 C CA . PHE A 1 131 ? 8.792 -1.018 4.967 1.00 72.94 131 PHE A CA 1
ATOM 1084 C C . PHE A 1 131 ? 9.095 -0.914 6.466 1.00 72.94 131 PHE A C 1
ATOM 1086 O O . PHE A 1 131 ? 9.953 -0.128 6.872 1.00 72.94 131 PHE A O 1
ATOM 1093 N N . TYR A 1 132 ? 8.446 -1.733 7.301 1.00 65.12 132 TYR A N 1
ATOM 1094 C CA . TYR A 1 132 ? 8.740 -1.766 8.737 1.00 65.12 132 TYR A CA 1
ATOM 1095 C C . TYR A 1 132 ? 10.130 -2.298 9.042 1.00 65.12 132 TYR A C 1
ATOM 1097 O O . TYR A 1 132 ? 10.817 -1.717 9.875 1.00 65.12 132 TYR A O 1
ATOM 1105 N N . ALA A 1 133 ? 10.556 -3.373 8.383 1.00 68.31 133 ALA A N 1
ATOM 1106 C CA . ALA A 1 133 ? 11.874 -3.958 8.591 1.00 68.31 133 ALA A CA 1
ATOM 1107 C C . ALA A 1 133 ? 12.996 -2.963 8.245 1.00 68.31 133 ALA A C 1
ATOM 1109 O O . ALA A 1 133 ? 13.996 -2.889 8.957 1.00 68.31 133 ALA A O 1
ATOM 1110 N N . GLN A 1 134 ? 12.806 -2.154 7.197 1.00 64.19 134 GLN A N 1
ATOM 1111 C CA . GLN A 1 134 ? 13.746 -1.106 6.784 1.00 64.19 134 GLN A CA 1
ATOM 1112 C C . GLN A 1 134 ? 13.740 0.113 7.721 1.00 64.19 134 GLN A C 1
ATOM 1114 O O . GLN A 1 134 ? 14.773 0.759 7.899 1.00 64.19 134 GLN A O 1
ATOM 1119 N N . HIS A 1 135 ? 12.597 0.427 8.339 1.00 62.75 135 HIS A N 1
ATOM 1120 C CA . HIS A 1 135 ? 12.405 1.618 9.172 1.00 62.75 135 HIS A CA 1
ATOM 1121 C C . HIS A 1 135 ? 12.098 1.302 10.641 1.00 62.75 135 HIS A C 1
ATOM 1123 O O . HIS A 1 135 ? 11.458 2.108 11.321 1.00 62.75 135 HIS A O 1
ATOM 1129 N N . ALA A 1 136 ? 12.575 0.161 11.149 1.00 55.44 136 ALA A N 1
ATOM 1130 C CA . ALA A 1 136 ? 12.434 -0.279 12.536 1.00 55.44 136 ALA A CA 1
ATOM 1131 C C . ALA A 1 136 ? 13.277 0.577 13.501 1.00 55.44 136 ALA A C 1
ATOM 1133 O O . ALA A 1 136 ? 14.141 0.085 14.219 1.00 55.44 136 ALA A O 1
ATOM 1134 N N . GLN A 1 137 ? 13.039 1.885 13.523 1.00 49.88 137 GLN A N 1
ATOM 1135 C CA . GLN A 1 137 ? 13.348 2.715 14.674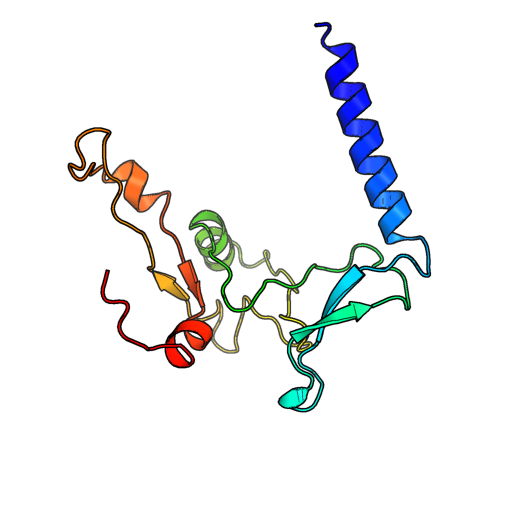 1.00 49.88 137 GLN A CA 1
ATOM 1136 C C . GLN A 1 137 ? 12.160 2.615 15.636 1.00 49.88 137 GLN A C 1
ATOM 1138 O O . GLN A 1 137 ? 11.009 2.665 15.184 1.00 49.88 137 GLN A O 1
ATOM 1143 N N . PRO A 1 138 ? 12.387 2.467 16.951 1.00 43.50 138 PRO A N 1
ATOM 1144 C CA . PRO A 1 138 ? 11.300 2.503 17.914 1.00 43.50 138 PRO A CA 1
ATOM 1145 C C . PRO A 1 138 ? 10.610 3.866 17.806 1.00 43.50 138 PRO A C 1
ATOM 1147 O O . PRO A 1 138 ? 11.202 4.901 18.111 1.00 43.50 138 PRO A O 1
ATOM 1150 N N . ARG A 1 139 ? 9.353 3.879 17.348 1.00 44.62 139 ARG A N 1
ATOM 1151 C CA . ARG A 1 139 ? 8.500 5.061 17.471 1.00 44.62 139 ARG A CA 1
ATOM 1152 C C . ARG A 1 139 ? 8.150 5.213 18.947 1.00 44.62 139 ARG A C 1
ATOM 1154 O O . ARG A 1 139 ? 7.209 4.594 19.431 1.00 44.62 139 ARG A O 1
ATOM 1161 N N . ILE A 1 140 ? 8.960 5.990 19.654 1.00 34.38 140 ILE A N 1
ATOM 1162 C CA . ILE A 1 140 ? 8.599 6.550 20.951 1.00 34.38 140 ILE A CA 1
ATOM 1163 C C . ILE A 1 140 ? 7.608 7.675 20.630 1.00 34.38 140 ILE A C 1
ATOM 1165 O O . ILE A 1 140 ? 8.006 8.691 20.059 1.00 34.38 140 ILE A O 1
ATOM 1169 N N . TYR A 1 141 ? 6.324 7.439 20.899 1.00 42.50 141 TYR A N 1
ATOM 1170 C CA . TYR A 1 141 ? 5.298 8.480 20.970 1.00 42.50 141 TYR A CA 1
ATOM 1171 C C . TYR A 1 141 ? 4.997 8.762 22.435 1.00 42.50 141 TYR A C 1
ATOM 1173 O O . TYR A 1 141 ? 4.887 7.770 23.193 1.00 42.50 141 TYR A O 1
#

Radius of gyration: 19.38 Å; chains: 1; bounding box: 51×40×50 Å

Sequence (141 aa):
MAPSDLATAHRFSRSLWNLIETLPGIPRWELNDSKEEKDKGWELYRGMPNWWGRRDIPRGAVLHNSLKERLEKVDSYRPLNNHGSGEPCLWNSKGVADMRDVTYQRLDQSGQEIKSAEWDSRHKIWQFEDFYAQHAQPRIY

Organism: Gibberella nygamai (NCBI:txid42673)

pLDDT: mean 77.66, std 13.33, range [34.38, 93.75]

Foldseek 3Di:
DDPVVVVVVVVVVVVVVVVQQQDAQDWDWAAAPQDDPVPGGTDTDRGGRCNPPDGADAQFDKDWPVVVCCQVPPVPDQDQRDRNNSHRPQADPVGGAAKDFPDDFDADPVRDGDDDPVCCVRGTIIHGVVSCVVVVDPPPD

Secondary structure (DSSP, 8-state):
--HHHHHHHHHHHHHHHHHHTTSTT--EEEEE-SS-GGG-EEEEE-SS--TTPPPPPPTT--EEHHHHHHHHH-TT------TTSSS-SSEETTEEPPEEE-PPPPB-TTS-B---HHHHHHT-EEEEHHHHHHT------